Protein AF-A0A6M8AZ15-F1 (afdb_monomer)

Mean predicted aligned error: 17.07 Å

Radius of gyration: 23.19 Å; Cα contacts (8 Å, |Δi|>4): 38; chains: 1; bounding box: 40×63×28 Å

Sequence (91 aa):
MSIDDKARRTIRRLLAIAGDEAASPAERELAMERATVLMARHSITGLTDDPDARSREVATRSFTVAGGTSTASLALAYGIGQPAYPTIERN

pLDDT: mean 71.15, std 19.86, range [36.12, 96.06]

Solvent-accessible surface area (backbone atoms only — not comparable to full-atom values): 6054 Å² total; per-residue (Å²): 133,57,72,63,58,53,50,52,54,52,32,50,54,24,48,50,44,38,68,36,84,89,48,54,71,68,56,20,51,52,21,42,54,53,25,52,54,53,28,62,75,67,70,50,90,68,88,84,78,56,89,77,67,65,68,81,78,78,82,81,80,89,79,87,76,88,84,62,102,71,73,84,53,68,68,55,66,72,68,56,81,73,82,82,88,78,84,86,82,88,131

Nearest PDB structures (foldseek):
  5mdy-assembly1_s  TM=8.877E-01  e=3.661E+00  Escherichia coli K-12

Organism: NCBI:txid2737173

Secondary structure (DSSP, 8-state):
--HHHHHHHHHHHHHHHHT-TTS-HHHHHHHHHHHHHHHHHTT-------TT-S--------------SS---HHHHHH-------PPPP-

Foldseek 3Di:
DDPVVVLLVLLVVLCVLLPDPVHDPVSNVVSVVVSVVSCVVSVPPDSDDPVVPPDPDPPDDDDDDDDDPDDDPVCCVVVDPDDDDDDDDDD

InterPro domains:
  IPR024498 Domain of unknown function DUF2786 [PF10979] (6-45)

Structure (mmCIF, N/CA/C/O backbone):
data_AF-A0A6M8AZ15-F1
#
_entry.id   AF-A0A6M8AZ15-F1
#
loop_
_atom_site.group_PDB
_atom_site.id
_atom_site.type_symbol
_atom_site.label_atom_id
_atom_site.label_alt_id
_atom_site.label_comp_id
_atom_site.label_asym_id
_atom_site.label_entity_id
_atom_site.label_seq_id
_atom_site.pdbx_PDB_ins_code
_atom_site.Cartn_x
_atom_site.Cartn_y
_atom_site.Cartn_z
_atom_site.occupancy
_atom_site.B_iso_or_equiv
_atom_site.auth_seq_id
_atom_site.auth_comp_id
_atom_site.auth_asym_id
_atom_site.auth_atom_id
_atom_site.pdbx_PDB_model_num
ATOM 1 N N . MET A 1 1 ? 24.185 0.263 -3.135 1.00 61.28 1 MET A N 1
ATOM 2 C CA . MET A 1 1 ? 22.756 0.291 -2.750 1.00 61.28 1 MET A CA 1
ATOM 3 C C . MET A 1 1 ? 21.938 0.280 -4.027 1.00 61.28 1 MET A C 1
ATOM 5 O O . MET A 1 1 ? 22.183 1.153 -4.853 1.00 61.28 1 MET A O 1
ATOM 9 N N . SER A 1 2 ? 21.073 -0.718 -4.234 1.00 83.00 2 SER A N 1
ATOM 10 C CA . SER A 1 2 ? 20.331 -0.854 -5.495 1.00 83.00 2 SER A CA 1
ATOM 11 C C . SER A 1 2 ? 19.293 0.265 -5.650 1.00 83.00 2 SER A C 1
ATOM 13 O O . SER A 1 2 ? 18.790 0.805 -4.657 1.00 83.00 2 SER A O 1
ATOM 15 N N . ILE A 1 3 ? 18.970 0.628 -6.895 1.00 82.06 3 ILE A N 1
ATOM 16 C CA . ILE A 1 3 ? 17.875 1.560 -7.213 1.00 82.06 3 ILE A CA 1
ATOM 17 C C . ILE A 1 3 ? 16.557 1.020 -6.643 1.00 82.06 3 ILE A C 1
ATOM 19 O O . ILE A 1 3 ? 15.785 1.782 -6.057 1.00 82.06 3 ILE A O 1
ATOM 23 N N . ASP A 1 4 ? 16.358 -0.296 -6.707 1.00 84.69 4 ASP A N 1
ATOM 24 C CA . ASP A 1 4 ? 15.157 -0.951 -6.193 1.00 84.69 4 ASP A CA 1
ATOM 25 C C . ASP A 1 4 ? 15.092 -0.935 -4.660 1.00 84.69 4 ASP A C 1
ATOM 27 O O . ASP A 1 4 ? 14.015 -0.733 -4.103 1.00 84.69 4 ASP A O 1
ATOM 31 N N . ASP A 1 5 ? 16.230 -1.001 -3.953 1.00 86.19 5 ASP A N 1
ATOM 32 C CA . ASP A 1 5 ? 16.263 -0.835 -2.487 1.00 86.19 5 ASP A CA 1
ATOM 33 C C . ASP A 1 5 ? 15.791 0.564 -2.079 1.00 86.19 5 ASP A C 1
ATOM 35 O O . ASP A 1 5 ? 15.114 0.759 -1.064 1.00 86.19 5 ASP A O 1
ATOM 39 N N . LYS A 1 6 ? 16.176 1.575 -2.868 1.00 88.50 6 LYS A N 1
ATOM 40 C CA . LYS A 1 6 ? 15.747 2.957 -2.649 1.00 88.50 6 LYS A CA 1
ATOM 41 C C . LYS A 1 6 ? 14.256 3.102 -2.926 1.00 88.50 6 LYS A C 1
ATOM 43 O O . LYS A 1 6 ? 13.566 3.668 -2.081 1.00 88.50 6 LYS A O 1
ATOM 48 N N . ALA A 1 7 ? 13.766 2.548 -4.034 1.00 89.56 7 ALA A N 1
ATOM 49 C CA . ALA A 1 7 ? 12.344 2.537 -4.359 1.00 89.56 7 ALA A CA 1
ATOM 50 C C . ALA A 1 7 ? 11.525 1.856 -3.254 1.00 89.56 7 ALA A C 1
ATOM 52 O O . ALA A 1 7 ? 10.560 2.434 -2.758 1.00 89.56 7 ALA A O 1
ATOM 53 N N . ARG A 1 8 ? 11.966 0.689 -2.776 1.00 89.50 8 ARG A N 1
ATOM 54 C CA . ARG A 1 8 ? 11.294 -0.076 -1.722 1.00 89.50 8 ARG A CA 1
ATOM 55 C C . ARG A 1 8 ? 11.212 0.693 -0.398 1.00 89.50 8 ARG A C 1
ATOM 57 O O . ARG A 1 8 ? 10.145 0.747 0.209 1.00 89.50 8 ARG A O 1
ATOM 64 N N . ARG A 1 9 ? 12.289 1.368 0.029 1.00 91.31 9 ARG A N 1
ATOM 65 C CA . ARG A 1 9 ? 12.251 2.257 1.212 1.00 91.31 9 ARG A CA 1
ATOM 66 C C . ARG A 1 9 ? 11.302 3.440 1.032 1.00 91.31 9 ARG A C 1
ATOM 68 O O . ARG A 1 9 ? 10.594 3.798 1.970 1.00 91.31 9 ARG A O 1
ATOM 75 N N . THR A 1 10 ? 11.280 4.048 -0.151 1.00 92.94 10 THR A N 1
ATOM 76 C CA . THR A 1 10 ? 10.368 5.160 -0.444 1.00 92.94 10 THR A CA 1
ATOM 77 C C . THR A 1 10 ? 8.911 4.705 -0.422 1.00 92.94 10 THR A C 1
ATOM 79 O O . THR A 1 10 ? 8.093 5.362 0.215 1.00 92.94 10 THR A O 1
ATOM 82 N N . ILE A 1 11 ? 8.598 3.560 -1.033 1.00 92.38 11 ILE A N 1
ATOM 83 C CA . ILE A 1 11 ? 7.251 2.978 -1.021 1.00 92.38 11 ILE A CA 1
ATOM 84 C C . ILE A 1 11 ? 6.799 2.690 0.416 1.00 92.38 11 ILE A C 1
ATOM 86 O O . ILE A 1 11 ? 5.690 3.059 0.782 1.00 92.38 11 ILE A O 1
ATOM 90 N N . ARG A 1 12 ? 7.668 2.134 1.272 1.00 90.75 12 ARG A N 1
ATOM 91 C CA . ARG A 1 12 ? 7.353 1.939 2.701 1.00 90.75 12 ARG A CA 1
ATOM 92 C C . ARG A 1 12 ? 6.980 3.225 3.409 1.00 90.75 12 ARG A C 1
ATOM 94 O O . ARG A 1 12 ? 6.001 3.258 4.142 1.00 90.75 12 ARG A O 1
ATOM 101 N N . ARG A 1 13 ? 7.766 4.279 3.197 1.00 93.38 13 ARG A N 1
ATOM 102 C CA . ARG A 1 13 ? 7.506 5.574 3.824 1.00 93.38 13 ARG A CA 1
ATOM 103 C C . ARG A 1 13 ? 6.158 6.143 3.381 1.00 93.38 13 ARG A C 1
ATOM 105 O O . ARG A 1 13 ? 5.449 6.699 4.206 1.00 93.38 13 ARG A O 1
ATOM 112 N N . LEU A 1 14 ? 5.805 5.985 2.107 1.00 93.75 14 LEU A N 1
ATOM 113 C CA . LEU A 1 14 ? 4.511 6.421 1.583 1.00 93.75 14 LEU A CA 1
ATOM 114 C C . LEU A 1 14 ? 3.353 5.600 2.163 1.00 93.75 14 LEU A C 1
ATOM 116 O O . LEU A 1 14 ? 2.373 6.178 2.614 1.00 93.75 14 LEU A O 1
ATOM 120 N N . LEU A 1 15 ? 3.488 4.274 2.242 1.00 92.12 15 LEU A N 1
ATOM 121 C CA . LEU A 1 15 ? 2.470 3.420 2.863 1.00 92.12 15 LEU A CA 1
ATOM 122 C C . LEU A 1 15 ? 2.307 3.694 4.366 1.00 92.12 15 LEU A C 1
ATOM 124 O O . LEU A 1 15 ? 1.194 3.622 4.876 1.00 92.12 15 LEU A O 1
ATOM 128 N N . ALA A 1 16 ? 3.384 4.061 5.065 1.00 92.88 16 ALA A N 1
ATOM 129 C CA . ALA A 1 16 ? 3.310 4.486 6.461 1.00 92.88 16 ALA A CA 1
ATOM 130 C C . ALA A 1 16 ? 2.494 5.779 6.621 1.00 92.88 16 ALA A C 1
A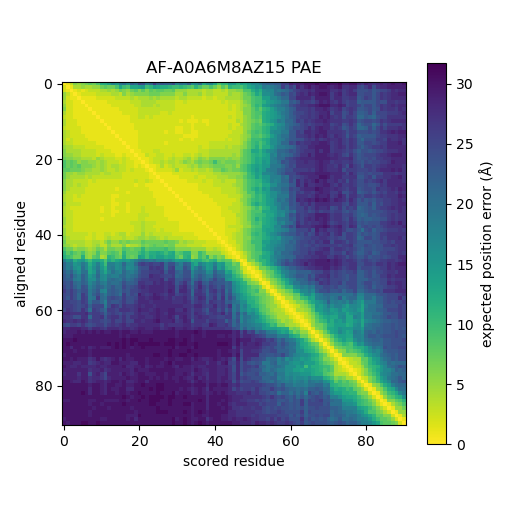TOM 132 O O . ALA A 1 16 ? 1.660 5.852 7.512 1.00 92.88 16 ALA A O 1
ATOM 133 N N . ILE A 1 17 ? 2.678 6.758 5.726 1.00 91.38 17 ILE A N 1
ATOM 134 C CA . ILE A 1 17 ? 1.880 7.998 5.715 1.00 91.38 17 ILE A CA 1
ATOM 135 C C . ILE A 1 17 ? 0.415 7.696 5.381 1.00 91.38 17 ILE A C 1
ATOM 137 O O . ILE A 1 17 ? -0.485 8.239 6.005 1.00 91.38 17 ILE A O 1
ATOM 141 N N . ALA A 1 18 ? 0.157 6.798 4.430 1.00 91.56 18 ALA A N 1
ATOM 142 C CA . ALA A 1 18 ? -1.202 6.389 4.083 1.00 91.56 18 ALA A CA 1
ATOM 143 C C . ALA A 1 18 ? -1.965 5.734 5.252 1.00 91.56 18 ALA A C 1
ATOM 145 O O . ALA A 1 18 ? -3.184 5.898 5.375 1.00 91.56 18 ALA A O 1
ATOM 146 N N . GLY A 1 19 ? -1.251 4.986 6.097 1.00 87.62 19 GLY A N 1
ATOM 147 C CA . GLY A 1 19 ? -1.786 4.340 7.296 1.00 87.62 19 GLY A CA 1
ATOM 148 C C . GLY A 1 19 ? -1.817 5.225 8.544 1.00 87.62 19 GLY A C 1
ATOM 149 O O . GLY A 1 19 ? -2.357 4.790 9.555 1.00 87.62 19 GLY A O 1
ATOM 150 N N . ASP A 1 20 ? -1.254 6.432 8.493 1.00 92.50 20 ASP A N 1
ATOM 151 C CA . ASP A 1 20 ? -1.224 7.353 9.627 1.00 92.50 20 ASP A CA 1
ATOM 152 C C . ASP A 1 20 ? -2.588 8.041 9.796 1.00 92.50 20 ASP A C 1
ATOM 154 O O . ASP A 1 20 ? -3.024 8.804 8.934 1.00 92.50 20 ASP A O 1
ATOM 158 N N . GLU A 1 21 ? -3.277 7.773 10.908 1.00 88.88 21 GLU A N 1
ATOM 159 C CA . GLU A 1 21 ? -4.558 8.413 11.237 1.00 88.88 21 GLU A CA 1
ATOM 160 C C . GLU A 1 21 ? -4.419 9.901 11.583 1.00 88.88 21 GLU A C 1
ATOM 162 O O . GLU A 1 21 ? -5.404 10.633 11.486 1.00 88.88 21 GLU A O 1
ATOM 167 N N . ALA A 1 22 ? -3.221 10.365 11.955 1.00 90.56 22 ALA A N 1
ATOM 168 C CA . ALA A 1 22 ? -2.963 11.776 12.230 1.00 90.56 22 ALA A CA 1
ATOM 169 C C . ALA A 1 22 ? -2.733 12.602 10.951 1.00 90.56 22 ALA A C 1
ATOM 171 O O . ALA A 1 22 ? -2.798 13.832 10.998 1.00 90.56 22 ALA A O 1
ATOM 172 N N . ALA A 1 23 ? -2.468 11.949 9.814 1.00 88.38 23 ALA A N 1
ATOM 173 C CA . ALA A 1 23 ? -2.305 12.611 8.525 1.00 88.38 23 ALA A CA 1
ATOM 174 C C . ALA A 1 23 ? -3.657 13.042 7.938 1.00 88.38 23 ALA A C 1
ATOM 176 O O . ALA A 1 23 ? -4.696 12.411 8.163 1.00 88.38 23 ALA A O 1
ATOM 177 N N . SER A 1 24 ? -3.658 14.111 7.135 1.00 92.38 24 SER A N 1
ATOM 178 C CA . SER A 1 24 ? -4.893 14.549 6.484 1.00 92.38 24 SER A CA 1
ATOM 179 C C . SER A 1 24 ? -5.383 13.507 5.461 1.00 92.38 24 SER A C 1
ATOM 181 O O . SER A 1 24 ? -4.569 12.813 4.843 1.00 92.38 24 SER A O 1
ATOM 183 N N . PRO A 1 25 ? -6.703 13.400 5.212 1.00 91.62 25 PRO A N 1
ATOM 184 C CA . PRO A 1 25 ? -7.238 12.448 4.235 1.00 91.62 25 PRO A CA 1
ATOM 185 C C . PRO A 1 25 ? -6.600 12.587 2.844 1.00 91.62 25 PRO A C 1
ATOM 187 O O . PRO A 1 25 ? -6.226 11.589 2.233 1.00 91.62 25 PRO A O 1
ATOM 190 N N . ALA A 1 26 ? -6.379 13.825 2.390 1.00 91.38 26 ALA A N 1
ATOM 191 C CA . ALA A 1 26 ? -5.748 14.108 1.103 1.00 91.38 26 ALA A CA 1
ATOM 192 C C . ALA A 1 26 ? -4.283 13.639 1.043 1.00 91.38 26 ALA A C 1
ATOM 194 O O . ALA A 1 26 ? -3.830 13.133 0.017 1.00 91.38 26 ALA A O 1
ATOM 195 N N . GLU A 1 27 ? -3.529 13.774 2.137 1.00 92.25 27 GLU A N 1
ATOM 196 C CA . GLU A 1 27 ? -2.151 13.276 2.210 1.00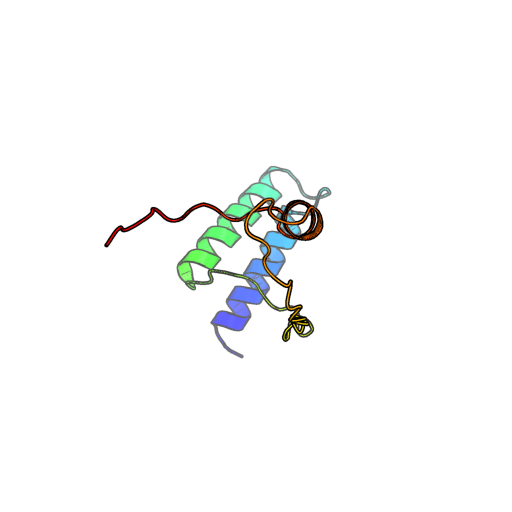 92.25 27 GLU A CA 1
ATOM 197 C C . GLU A 1 27 ? -2.100 11.752 2.184 1.00 92.25 27 GLU A C 1
ATOM 199 O O . GLU A 1 27 ? -1.226 11.185 1.526 1.00 92.25 27 GLU A O 1
ATOM 204 N N . ARG A 1 28 ? -3.048 11.086 2.851 1.00 93.44 28 ARG A N 1
ATOM 205 C CA . ARG A 1 28 ? -3.146 9.623 2.858 1.00 93.44 28 ARG A CA 1
ATOM 206 C C . ARG A 1 28 ? -3.462 9.072 1.469 1.00 93.44 28 ARG A C 1
ATOM 208 O O . ARG A 1 28 ? -2.806 8.129 1.026 1.00 93.44 28 ARG A O 1
ATOM 215 N N . GLU A 1 29 ? -4.411 9.687 0.765 1.00 94.19 29 GLU A N 1
ATOM 216 C CA . GLU A 1 29 ? -4.773 9.329 -0.614 1.00 94.19 29 GLU A CA 1
ATOM 217 C C . GLU A 1 29 ? -3.604 9.543 -1.580 1.00 94.19 29 GLU A C 1
ATOM 219 O O . GLU A 1 29 ? -3.221 8.630 -2.314 1.00 94.19 29 GLU A O 1
ATOM 224 N N . LEU A 1 30 ? -2.966 10.715 -1.520 1.00 95.88 30 LEU A N 1
ATOM 225 C CA . LEU A 1 30 ? -1.814 11.033 -2.361 1.00 95.88 30 LEU A CA 1
ATOM 226 C C . LEU A 1 30 ? -0.623 10.105 -2.080 1.00 95.88 30 LEU A C 1
ATOM 228 O O . LEU A 1 30 ? 0.123 9.738 -2.993 1.00 95.88 30 LEU A O 1
ATOM 232 N N . ALA A 1 31 ? -0.414 9.725 -0.818 1.00 93.31 31 ALA A N 1
ATOM 233 C CA . ALA A 1 31 ? 0.630 8.785 -0.440 1.00 93.31 31 ALA A CA 1
ATOM 234 C C . ALA A 1 31 ? 0.347 7.375 -0.981 1.00 93.31 31 ALA A C 1
ATOM 236 O O . ALA A 1 31 ? 1.270 6.746 -1.507 1.00 93.31 31 ALA A O 1
ATOM 237 N N . MET A 1 32 ? -0.910 6.916 -0.932 1.00 93.62 32 MET A N 1
ATOM 238 C CA . MET A 1 32 ? -1.329 5.663 -1.569 1.00 93.62 32 MET A CA 1
ATOM 239 C C . MET A 1 32 ? -1.083 5.687 -3.075 1.00 93.62 32 MET A C 1
ATOM 241 O O . MET A 1 32 ? -0.394 4.808 -3.586 1.00 93.62 32 MET A O 1
ATOM 245 N N . GLU A 1 33 ? -1.568 6.710 -3.781 1.00 96.06 33 GLU A N 1
ATOM 246 C CA . GLU A 1 33 ? -1.419 6.819 -5.237 1.00 96.06 33 GLU A CA 1
ATOM 247 C C . GLU A 1 33 ? 0.059 6.762 -5.653 1.00 96.06 33 GLU A C 1
ATOM 249 O O . GLU A 1 33 ? 0.462 5.984 -6.524 1.00 96.06 33 GLU A O 1
ATOM 254 N N . ARG A 1 34 ? 0.908 7.534 -4.964 1.00 95.31 34 ARG A N 1
ATOM 255 C CA . ARG A 1 34 ? 2.354 7.558 -5.221 1.00 95.31 34 ARG A CA 1
ATOM 256 C C . ARG A 1 34 ? 3.021 6.220 -4.919 1.00 95.31 34 ARG A C 1
ATOM 258 O O . ARG A 1 34 ? 3.925 5.822 -5.658 1.00 95.31 34 ARG A O 1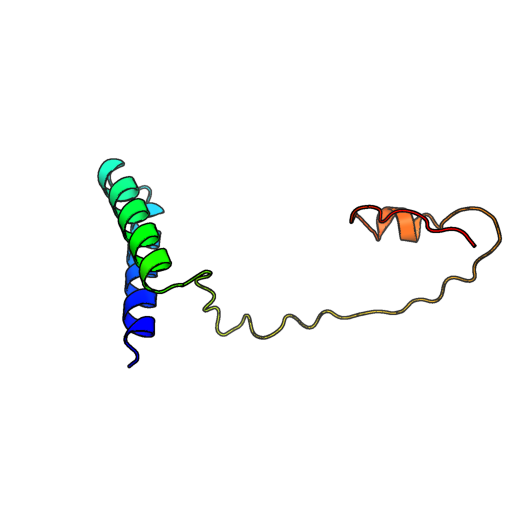
ATOM 265 N N . ALA A 1 35 ? 2.602 5.529 -3.858 1.00 92.81 35 ALA A N 1
ATOM 266 C CA . ALA A 1 35 ? 3.098 4.194 -3.546 1.00 92.81 35 ALA A CA 1
ATOM 267 C C . ALA A 1 35 ? 2.729 3.203 -4.658 1.00 92.81 35 ALA A C 1
ATOM 269 O O . ALA A 1 35 ? 3.611 2.495 -5.145 1.00 92.81 35 ALA A O 1
ATOM 270 N N . THR A 1 36 ? 1.478 3.209 -5.127 1.00 91.75 36 THR A N 1
ATOM 271 C CA . THR A 1 36 ? 0.995 2.331 -6.204 1.00 91.75 36 THR A CA 1
ATOM 272 C C . THR A 1 36 ? 1.763 2.547 -7.506 1.00 91.75 36 THR A C 1
ATOM 274 O O . THR A 1 36 ? 2.242 1.584 -8.108 1.00 91.75 36 THR A O 1
ATOM 277 N N . VAL A 1 37 ? 1.956 3.803 -7.920 1.00 95.31 37 VAL A N 1
ATOM 278 C CA . VAL A 1 37 ? 2.713 4.136 -9.139 1.00 95.31 37 VAL A CA 1
ATOM 279 C C . VAL A 1 37 ? 4.166 3.668 -9.036 1.00 95.31 37 VAL A C 1
ATOM 281 O O . VAL A 1 37 ? 4.707 3.106 -9.991 1.00 95.31 37 VAL A O 1
ATOM 284 N N . LEU A 1 38 ? 4.810 3.858 -7.881 1.00 92.69 38 LEU A N 1
ATOM 285 C CA . LEU A 1 38 ? 6.186 3.404 -7.671 1.00 92.69 38 LEU A CA 1
ATOM 286 C C . LEU A 1 38 ? 6.301 1.876 -7.639 1.00 92.69 38 LEU A C 1
ATOM 288 O O . LEU A 1 38 ? 7.253 1.340 -8.205 1.00 92.69 38 LEU A O 1
ATOM 292 N N . MET A 1 39 ? 5.341 1.173 -7.034 1.00 89.44 39 MET A N 1
ATOM 293 C CA . MET A 1 39 ? 5.295 -0.293 -7.060 1.00 89.44 39 MET A CA 1
ATOM 294 C C . MET A 1 39 ? 5.181 -0.818 -8.492 1.00 89.44 39 MET A C 1
ATOM 296 O O . MET A 1 39 ? 5.977 -1.668 -8.889 1.00 89.44 39 MET A O 1
ATOM 300 N N . ALA A 1 40 ? 4.267 -0.256 -9.289 1.00 92.69 40 ALA A N 1
ATOM 301 C CA . ALA A 1 40 ? 4.089 -0.633 -10.689 1.00 92.69 40 ALA A CA 1
ATOM 302 C C . ALA A 1 40 ? 5.347 -0.348 -11.524 1.00 92.69 40 ALA A C 1
ATOM 304 O O . ALA A 1 40 ? 5.821 -1.215 -12.256 1.00 92.69 40 ALA A O 1
ATOM 305 N N . ARG A 1 41 ? 5.9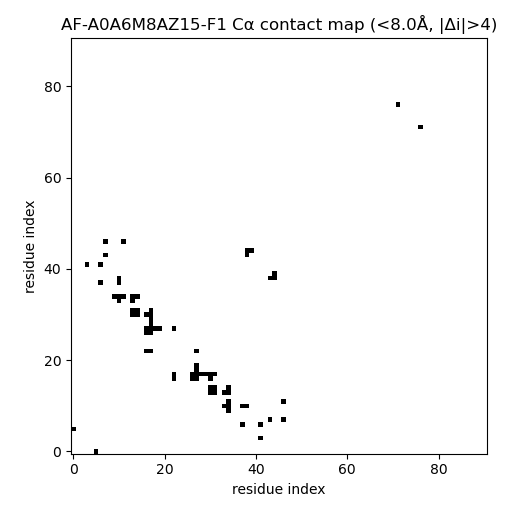45 0.841 -11.368 1.00 92.44 41 ARG A N 1
ATOM 306 C CA . ARG A 1 41 ? 7.140 1.254 -12.120 1.00 92.44 41 ARG A CA 1
ATOM 307 C C . ARG A 1 41 ? 8.344 0.346 -11.875 1.00 92.44 41 ARG A C 1
ATOM 309 O O . ARG A 1 41 ? 9.112 0.100 -12.799 1.00 92.44 41 ARG A O 1
ATOM 316 N N . HIS A 1 42 ? 8.510 -0.128 -10.644 1.00 89.00 42 HIS A N 1
ATOM 317 C CA . HIS A 1 42 ? 9.613 -1.011 -10.263 1.00 89.00 42 HIS A CA 1
ATOM 318 C C . HIS A 1 42 ? 9.237 -2.501 -10.312 1.00 89.00 42 HIS A C 1
ATOM 320 O O . HIS A 1 42 ? 10.023 -3.333 -9.872 1.00 89.00 42 HIS A O 1
ATOM 326 N N . SER A 1 43 ? 8.053 -2.856 -10.837 1.00 89.06 43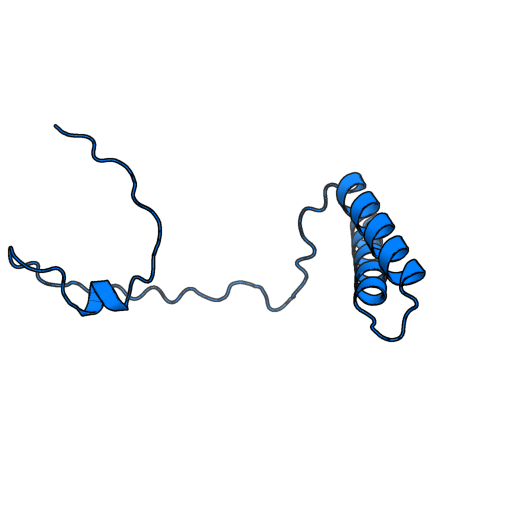 SER A N 1
ATOM 327 C CA . SER A 1 43 ? 7.533 -4.236 -10.845 1.00 89.06 43 SER A CA 1
ATOM 328 C C . SER A 1 43 ? 7.578 -4.915 -9.462 1.00 89.06 43 SER A C 1
ATOM 330 O O . SER A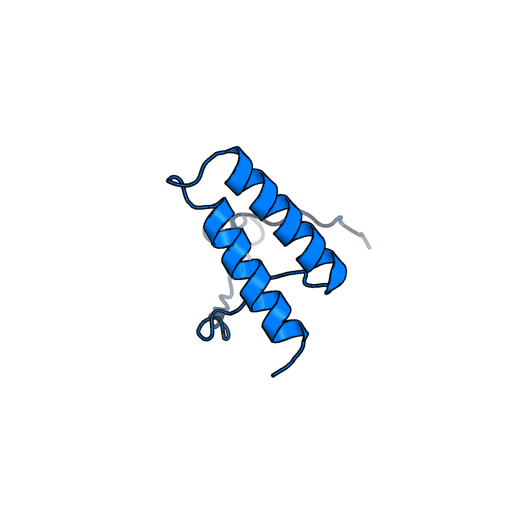 1 43 ? 7.783 -6.122 -9.345 1.00 89.06 43 SER A O 1
ATOM 332 N N . ILE A 1 44 ? 7.395 -4.134 -8.392 1.00 83.19 44 ILE A N 1
ATOM 333 C CA . ILE A 1 44 ? 7.399 -4.617 -7.008 1.00 83.19 44 ILE A CA 1
ATOM 334 C C . ILE A 1 44 ? 5.991 -5.114 -6.682 1.00 83.19 44 ILE A C 1
ATOM 336 O O . ILE A 1 44 ? 5.088 -4.324 -6.418 1.00 83.19 44 ILE A O 1
ATOM 340 N N . THR A 1 45 ? 5.810 -6.432 -6.676 1.00 79.75 45 THR A N 1
ATOM 341 C CA . THR A 1 45 ? 4.525 -7.089 -6.373 1.00 79.75 45 THR A CA 1
ATOM 342 C C . THR A 1 45 ? 4.297 -7.326 -4.879 1.00 79.75 45 THR A C 1
ATOM 344 O O . THR A 1 45 ? 3.186 -7.644 -4.465 1.00 79.75 45 THR A O 1
ATOM 347 N N . GLY A 1 46 ? 5.324 -7.131 -4.050 1.00 76.38 46 GLY A N 1
ATOM 348 C CA . GLY A 1 46 ? 5.235 -7.254 -2.600 1.00 76.38 46 GLY A CA 1
ATOM 349 C C . GLY A 1 46 ? 6.374 -6.526 -1.894 1.00 76.38 46 GLY A C 1
ATOM 350 O O . GLY A 1 46 ? 7.510 -6.500 -2.369 1.00 76.38 46 GLY A O 1
ATOM 351 N N . LEU A 1 47 ? 6.069 -5.940 -0.736 1.00 72.94 47 LEU A N 1
ATOM 352 C CA . LEU A 1 47 ? 7.060 -5.370 0.179 1.00 72.94 47 L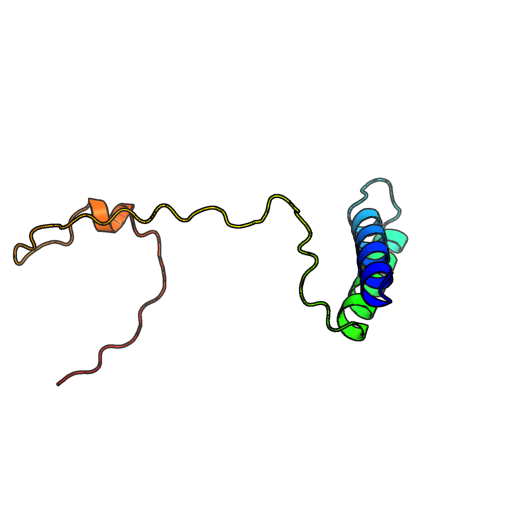EU A CA 1
ATOM 353 C C . LEU A 1 47 ? 7.349 -6.335 1.328 1.00 72.94 47 LEU A C 1
ATOM 355 O O . LEU A 1 47 ? 7.317 -5.945 2.491 1.00 72.94 47 LEU A O 1
ATOM 359 N N . THR A 1 48 ? 7.644 -7.595 1.020 1.00 63.53 48 THR A N 1
ATOM 360 C CA . THR A 1 48 ? 8.182 -8.512 2.027 1.00 63.53 48 THR A CA 1
ATOM 361 C C . THR A 1 48 ? 9.602 -8.069 2.357 1.00 63.53 48 THR A C 1
ATOM 363 O O . THR A 1 48 ? 10.484 -8.177 1.513 1.00 63.53 48 THR A O 1
ATOM 366 N N . ASP A 1 49 ? 9.800 -7.529 3.556 1.00 59.34 49 ASP A N 1
ATOM 367 C CA . ASP A 1 49 ? 11.096 -7.472 4.243 1.00 59.34 49 ASP A CA 1
ATOM 368 C C . ASP A 1 49 ? 10.819 -7.642 5.737 1.00 59.34 49 ASP A C 1
ATOM 370 O O . ASP A 1 49 ? 10.988 -6.716 6.526 1.00 59.34 49 ASP A O 1
ATOM 374 N N . ASP A 1 50 ? 10.332 -8.818 6.112 1.00 49.22 50 ASP A N 1
ATOM 375 C CA . ASP A 1 50 ? 10.619 -9.305 7.450 1.00 49.22 50 ASP A CA 1
ATOM 376 C C . ASP A 1 50 ? 11.896 -10.160 7.328 1.00 49.22 50 ASP A C 1
ATOM 378 O O . ASP A 1 50 ? 11.875 -11.182 6.633 1.00 49.22 50 ASP A O 1
ATOM 382 N N . PRO A 1 51 ? 13.039 -9.732 7.898 1.00 52.47 51 PRO A N 1
ATOM 383 C CA . PRO A 1 51 ? 14.239 -10.563 7.946 1.00 52.47 51 PRO A CA 1
ATOM 384 C C . PRO A 1 51 ? 14.021 -11.862 8.750 1.00 52.47 51 PRO A C 1
ATOM 386 O O . PRO A 1 51 ? 14.762 -12.819 8.516 1.00 52.47 51 PRO A O 1
ATOM 389 N N . ASP A 1 52 ? 12.981 -11.927 9.594 1.00 49.38 52 ASP A N 1
ATOM 390 C CA . ASP A 1 52 ? 12.501 -13.116 10.312 1.00 49.38 52 ASP A CA 1
ATOM 391 C C . ASP A 1 52 ? 11.400 -13.886 9.557 1.00 49.38 52 ASP A C 1
ATOM 393 O O . ASP A 1 52 ? 11.066 -15.011 9.928 1.00 49.38 52 ASP A O 1
ATOM 397 N N . ALA A 1 53 ? 10.902 -13.389 8.415 1.00 49.44 53 ALA A N 1
ATOM 398 C CA . ALA A 1 53 ? 10.008 -14.161 7.537 1.00 49.44 53 ALA A CA 1
ATOM 399 C C . ALA A 1 53 ? 10.762 -15.206 6.703 1.00 49.44 53 ALA A C 1
ATOM 401 O O . ALA A 1 53 ? 10.221 -15.774 5.746 1.00 49.44 53 ALA A O 1
ATOM 402 N N . ARG A 1 54 ? 12.016 -15.498 7.064 1.00 47.41 54 ARG A N 1
ATOM 403 C CA . ARG A 1 54 ? 12.691 -16.721 6.647 1.00 47.41 54 ARG A CA 1
ATOM 404 C C . ARG A 1 54 ? 11.922 -17.905 7.222 1.00 47.41 54 ARG A C 1
ATOM 406 O O . ARG A 1 54 ? 12.129 -18.302 8.360 1.00 47.41 54 ARG A O 1
ATOM 413 N N . SER A 1 55 ? 11.070 -18.482 6.376 1.00 52.03 55 SER A N 1
ATOM 414 C CA . SER A 1 55 ? 10.565 -19.851 6.489 1.00 52.03 55 SER A CA 1
ATOM 415 C C . SER A 1 55 ? 10.017 -20.189 7.873 1.00 52.03 55 SER A C 1
ATOM 417 O O . SER A 1 55 ? 10.683 -20.833 8.680 1.00 52.03 55 SER A O 1
ATOM 419 N N . ARG A 1 56 ? 8.748 -19.843 8.118 1.00 41.91 56 ARG A N 1
ATOM 420 C CA . ARG A 1 56 ? 7.967 -20.591 9.103 1.00 41.91 56 ARG A CA 1
ATOM 421 C C . ARG A 1 56 ? 7.989 -22.051 8.646 1.00 41.91 56 ARG A C 1
ATOM 423 O O . ARG A 1 56 ? 7.332 -22.382 7.661 1.00 41.91 56 ARG A O 1
ATOM 430 N N . GLU A 1 57 ? 8.802 -22.885 9.295 1.00 54.50 57 GLU A N 1
ATOM 431 C CA . GLU A 1 57 ? 8.835 -24.326 9.055 1.00 54.50 57 GLU A CA 1
ATOM 432 C C . GLU A 1 57 ? 7.406 -24.845 9.202 1.00 54.50 57 GLU A C 1
ATOM 434 O O . GLU A 1 57 ? 6.817 -24.843 10.287 1.00 54.50 57 GLU A O 1
ATOM 439 N N . VAL A 1 58 ? 6.811 -25.235 8.077 1.00 58.28 58 VAL A N 1
ATOM 440 C CA . VAL A 1 58 ? 5.521 -25.910 8.073 1.00 58.28 58 VAL A CA 1
ATOM 441 C C . VAL A 1 58 ? 5.792 -27.308 8.607 1.00 58.28 58 VAL A C 1
ATOM 443 O O . VAL A 1 58 ? 6.192 -28.204 7.863 1.00 58.28 58 VAL A O 1
ATOM 446 N N . ALA A 1 59 ? 5.632 -27.477 9.920 1.00 51.38 59 ALA A N 1
ATOM 447 C CA . ALA A 1 59 ? 5.739 -28.764 10.589 1.00 51.38 59 ALA A CA 1
ATOM 448 C C . ALA A 1 59 ? 4.664 -29.707 10.029 1.00 51.38 59 ALA A C 1
ATOM 450 O O . ALA A 1 59 ? 3.524 -29.745 10.491 1.00 51.38 59 ALA A O 1
ATOM 451 N N . THR A 1 60 ? 5.029 -30.450 8.988 1.00 60.94 60 THR A N 1
ATOM 452 C CA . THR A 1 60 ? 4.147 -31.408 8.332 1.00 60.94 60 THR A CA 1
ATOM 453 C C . THR A 1 60 ? 4.150 -32.679 9.169 1.00 60.94 60 THR A C 1
ATOM 455 O O . THR A 1 60 ? 5.152 -33.387 9.234 1.00 60.94 60 THR A O 1
ATOM 458 N N . ARG A 1 61 ? 3.039 -32.957 9.855 1.00 59.28 61 ARG A N 1
ATOM 459 C CA . ARG A 1 61 ? 2.833 -34.217 10.577 1.00 59.28 61 ARG A CA 1
ATOM 460 C C . ARG A 1 61 ? 1.994 -35.143 9.710 1.00 59.28 61 ARG A C 1
ATOM 462 O O . ARG A 1 61 ? 0.829 -34.853 9.450 1.00 59.28 61 ARG A O 1
ATOM 469 N N . SER A 1 62 ? 2.579 -36.252 9.271 1.00 55.97 62 SER A N 1
ATOM 470 C CA . SER A 1 62 ? 1.835 -37.336 8.639 1.00 55.97 62 SER A CA 1
ATOM 471 C C . SER A 1 62 ? 1.165 -38.185 9.720 1.00 55.97 62 SER A C 1
ATOM 473 O O . SER A 1 62 ? 1.798 -38.619 10.680 1.00 55.97 62 SER A O 1
ATOM 475 N N . PHE A 1 63 ? -0.135 -38.419 9.576 1.00 51.00 63 PHE A N 1
ATOM 476 C CA . PHE A 1 63 ? -0.861 -39.413 10.358 1.00 51.00 63 PHE A CA 1
ATOM 477 C C . PHE A 1 63 ? -1.541 -40.371 9.384 1.00 51.00 63 PHE A C 1
ATOM 479 O O . PHE A 1 63 ? -2.127 -39.947 8.390 1.00 51.00 63 PHE A O 1
ATOM 486 N N . THR A 1 64 ? -1.426 -41.670 9.645 1.00 57.16 64 THR A N 1
ATOM 487 C CA . THR A 1 64 ? -2.060 -42.701 8.817 1.00 57.16 64 THR A CA 1
ATOM 488 C C . THR A 1 64 ? -3.364 -43.098 9.492 1.00 57.16 64 THR A C 1
ATOM 490 O O . THR A 1 64 ? -3.340 -43.670 10.580 1.00 57.16 64 THR A O 1
ATOM 493 N N . VAL A 1 65 ? -4.502 -42.776 8.877 1.00 59.91 65 VAL A N 1
ATOM 494 C CA . VAL A 1 65 ? -5.814 -43.261 9.331 1.00 59.91 65 VAL A CA 1
ATOM 495 C C . VAL A 1 65 ? -6.111 -44.558 8.592 1.00 59.91 65 VAL A C 1
ATOM 497 O O . VAL A 1 65 ? -6.144 -44.572 7.363 1.00 59.91 65 VAL A O 1
ATOM 500 N N . ALA A 1 66 ? -6.324 -45.649 9.327 1.00 57.09 66 ALA A N 1
ATOM 501 C CA . ALA A 1 66 ? -6.789 -46.900 8.740 1.00 57.09 66 ALA A CA 1
ATOM 502 C C . ALA A 1 66 ? -8.201 -46.686 8.166 1.00 57.09 66 ALA A C 1
ATOM 504 O O . ALA A 1 66 ? -9.165 -46.502 8.909 1.00 57.09 66 ALA A O 1
ATOM 505 N N . GLY A 1 67 ? -8.308 -46.644 6.837 1.00 50.50 67 GLY A N 1
ATOM 506 C CA . GLY A 1 67 ? -9.568 -46.434 6.132 1.00 50.50 67 GLY A CA 1
ATOM 507 C C . GLY A 1 67 ? -10.465 -47.668 6.200 1.00 50.50 67 GLY A C 1
ATOM 508 O O . GLY A 1 67 ? -10.257 -48.626 5.462 1.00 50.50 67 GLY A O 1
ATOM 509 N N . GLY A 1 68 ? -11.479 -47.636 7.065 1.00 55.16 68 GLY A N 1
ATOM 510 C CA . GLY A 1 68 ? -12.668 -48.479 6.930 1.00 55.16 68 GLY A CA 1
ATOM 511 C C . GLY A 1 68 ? -13.658 -47.852 5.942 1.00 55.16 68 GLY A C 1
ATOM 512 O O . GLY A 1 68 ? -13.738 -46.631 5.831 1.00 55.16 68 GLY A O 1
ATOM 513 N N . THR A 1 69 ? -14.422 -48.671 5.220 1.00 56.97 69 THR A N 1
ATOM 514 C CA . THR A 1 69 ? -15.253 -48.294 4.057 1.00 56.97 69 THR A CA 1
ATOM 515 C C . THR A 1 69 ? -16.484 -47.418 4.336 1.00 56.97 69 THR A C 1
ATOM 517 O O . THR A 1 69 ? -17.376 -47.349 3.495 1.00 56.97 69 THR A O 1
ATOM 520 N N . SER A 1 70 ? -16.586 -46.701 5.455 1.00 53.78 70 SER A N 1
ATOM 521 C CA . SER A 1 70 ? -17.672 -45.732 5.661 1.00 53.78 70 SER A CA 1
ATOM 522 C C . SER A 1 70 ? -17.322 -44.701 6.730 1.00 53.78 70 SER A C 1
ATOM 524 O O . SER A 1 70 ? -17.059 -45.052 7.876 1.00 53.78 70 SER A O 1
ATOM 526 N N . THR A 1 71 ? -17.449 -43.424 6.357 1.00 52.72 71 THR A N 1
ATOM 527 C CA . THR A 1 71 ? -17.292 -42.200 7.170 1.00 52.72 71 THR A CA 1
ATOM 528 C C . THR A 1 71 ? -15.868 -41.639 7.212 1.00 52.72 71 THR A C 1
ATOM 530 O O . THR A 1 71 ? -14.985 -42.162 7.887 1.00 52.72 71 THR A O 1
ATOM 533 N N . ALA A 1 72 ? -15.657 -40.508 6.525 1.00 52.41 72 ALA A N 1
ATOM 534 C CA . ALA A 1 72 ? -14.493 -39.660 6.759 1.00 52.41 72 ALA A CA 1
ATOM 535 C C . ALA A 1 72 ? -14.458 -39.299 8.251 1.00 52.41 72 ALA A C 1
ATOM 537 O O . ALA A 1 72 ? -15.434 -38.777 8.789 1.00 52.41 72 ALA A O 1
ATOM 538 N N . SER A 1 73 ? -13.367 -39.636 8.938 1.00 53.06 73 SER A N 1
ATOM 539 C CA . SER A 1 73 ? -13.252 -39.417 10.377 1.00 53.06 73 SER A CA 1
ATOM 540 C C . SER A 1 73 ? -13.504 -37.944 10.708 1.00 53.06 73 SER A C 1
ATOM 542 O O . SER A 1 73 ? -12.998 -37.063 10.015 1.00 53.06 73 SER A O 1
ATOM 544 N N . LEU A 1 74 ? -14.235 -37.666 11.793 1.00 54.56 74 LEU A N 1
ATOM 545 C CA . LEU A 1 74 ? -14.534 -36.303 12.263 1.00 54.56 74 LEU A CA 1
ATOM 546 C C . LEU A 1 74 ? -13.259 -35.431 12.357 1.00 54.56 74 LEU A C 1
ATOM 548 O O . LEU A 1 74 ? -13.289 -34.235 12.089 1.00 54.56 74 LEU A O 1
ATOM 552 N N . ALA A 1 75 ? -12.114 -36.057 12.652 1.00 53.75 75 ALA A N 1
ATOM 553 C CA . ALA A 1 75 ? -10.790 -35.436 12.663 1.00 53.75 75 ALA A CA 1
ATOM 554 C C . ALA A 1 75 ? -10.359 -34.821 11.311 1.00 53.75 75 ALA A C 1
ATOM 556 O O . ALA A 1 75 ? -9.725 -33.770 11.310 1.00 53.75 75 ALA A O 1
ATOM 557 N N . LEU A 1 76 ? -10.721 -35.420 10.167 1.00 55.81 76 LEU A N 1
ATOM 558 C CA . LEU A 1 76 ? -10.496 -34.830 8.837 1.00 55.81 76 LEU A CA 1
ATOM 559 C C . LEU A 1 76 ? -11.448 -33.656 8.579 1.00 55.81 76 LEU A C 1
ATOM 561 O O . LEU A 1 76 ? -11.026 -32.644 8.028 1.00 55.81 76 LEU A O 1
ATOM 565 N N . ALA A 1 77 ? -12.704 -33.768 9.021 1.00 55.59 77 ALA A N 1
ATOM 566 C CA . ALA A 1 77 ? -13.712 -32.724 8.834 1.00 55.59 77 ALA A CA 1
ATOM 567 C C . ALA A 1 77 ? -13.393 -31.440 9.622 1.00 55.59 77 ALA A C 1
ATOM 569 O O . ALA A 1 77 ? -13.607 -30.345 9.115 1.00 55.59 77 ALA A O 1
ATOM 570 N N . TYR A 1 78 ? -12.845 -31.564 10.837 1.00 57.16 78 TYR A N 1
ATOM 571 C CA . TYR A 1 78 ? -12.420 -30.412 11.643 1.00 57.16 78 TYR A CA 1
ATOM 572 C C . TYR A 1 78 ? -10.973 -29.969 11.372 1.00 57.16 78 TYR A C 1
ATOM 574 O O . TYR A 1 78 ? -10.640 -28.814 11.624 1.00 57.16 78 TYR A O 1
ATOM 582 N N . GLY A 1 79 ? -10.110 -30.860 10.869 1.00 52.56 79 GLY A N 1
ATOM 583 C CA . GLY A 1 79 ? -8.711 -30.550 10.557 1.00 52.56 79 GLY A CA 1
ATOM 584 C C . GLY A 1 79 ? -8.503 -29.862 9.205 1.00 52.56 79 GLY A C 1
ATOM 585 O O . GLY A 1 79 ? -7.556 -29.094 9.055 1.00 52.56 79 GLY A O 1
ATOM 586 N N . ILE A 1 80 ? -9.384 -30.101 8.227 1.00 52.78 80 ILE A N 1
ATOM 587 C CA . ILE A 1 80 ? -9.308 -29.499 6.890 1.00 52.78 80 ILE A CA 1
ATOM 588 C C . ILE A 1 80 ? -10.421 -28.457 6.756 1.00 52.78 80 ILE A C 1
ATOM 590 O O . ILE A 1 80 ? -11.442 -28.661 6.102 1.00 52.78 80 ILE A O 1
ATOM 594 N N . GLY A 1 81 ? -10.209 -27.300 7.379 1.00 47.91 81 GLY A N 1
ATOM 595 C CA . GLY A 1 81 ? -10.926 -26.076 7.035 1.00 47.91 81 GLY A CA 1
ATOM 596 C C . GLY A 1 81 ? -10.497 -25.583 5.651 1.00 47.91 81 GLY A C 1
ATOM 597 O O . GLY A 1 81 ? -9.648 -24.709 5.562 1.00 47.91 81 GLY A O 1
ATOM 598 N N . GLN A 1 82 ? -11.089 -26.194 4.617 1.00 48.94 82 GLN A N 1
ATOM 599 C CA . GLN A 1 82 ? -11.137 -25.847 3.184 1.00 48.94 82 GLN A CA 1
ATOM 600 C C . GLN A 1 82 ? -9.809 -25.609 2.433 1.00 48.94 82 GLN A C 1
ATOM 602 O O . GLN A 1 82 ? -9.071 -24.662 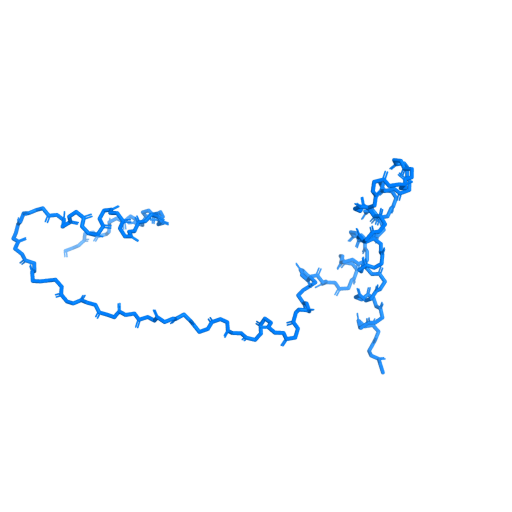2.690 1.00 48.94 82 GLN A O 1
ATOM 607 N N . PRO A 1 83 ? -9.599 -26.374 1.347 1.00 41.94 83 PRO A N 1
ATOM 608 C CA . PRO A 1 83 ? -9.649 -25.731 0.034 1.00 41.94 83 PRO A CA 1
ATOM 609 C C . PRO A 1 83 ? -10.489 -26.499 -1.001 1.00 41.94 83 PRO A C 1
ATOM 611 O O . PRO A 1 83 ? -10.891 -27.643 -0.809 1.00 41.94 83 PRO A O 1
ATOM 614 N N . ALA A 1 84 ? -10.794 -25.775 -2.077 1.00 46.41 84 ALA A N 1
ATOM 615 C CA . ALA A 1 84 ? -11.742 -26.071 -3.143 1.00 46.41 84 ALA A CA 1
ATOM 616 C C . ALA A 1 84 ? -11.564 -27.431 -3.848 1.00 46.41 84 ALA A C 1
ATOM 618 O O . ALA A 1 84 ? -10.454 -27.915 -4.053 1.00 46.41 84 ALA A O 1
ATOM 619 N N . TYR A 1 85 ? -12.698 -27.990 -4.278 1.00 43.22 85 TYR A N 1
ATOM 620 C CA . TY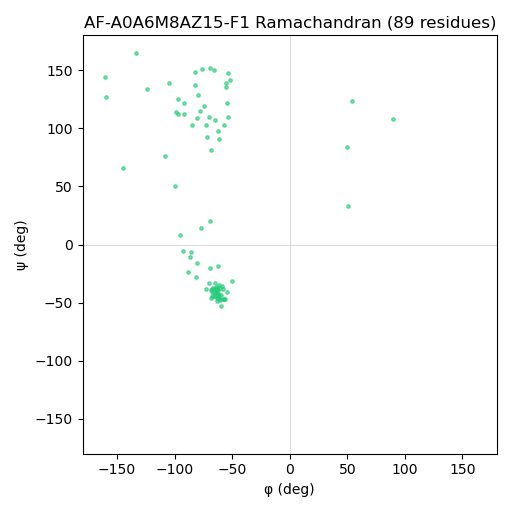R A 1 85 ? -12.816 -29.175 -5.130 1.00 43.22 85 TYR A CA 1
ATOM 621 C C . TYR A 1 85 ? -12.032 -29.042 -6.447 1.00 43.22 85 TYR A C 1
ATOM 623 O O . TYR A 1 85 ? -12.228 -28.055 -7.159 1.00 43.22 85 TYR A O 1
ATOM 631 N N . PRO A 1 86 ? -11.295 -30.085 -6.867 1.00 43.53 86 PRO A N 1
ATOM 632 C CA . PRO A 1 86 ? -11.060 -30.359 -8.272 1.00 43.53 86 PRO A CA 1
ATOM 633 C C . PRO A 1 86 ? -11.911 -31.546 -8.755 1.00 43.53 86 PRO A C 1
ATOM 635 O O . PRO A 1 86 ? -12.109 -32.547 -8.067 1.00 43.53 86 PRO A O 1
ATOM 638 N N . THR A 1 87 ? -12.444 -31.361 -9.956 1.00 46.66 87 THR A N 1
ATOM 639 C CA . THR A 1 87 ? -13.336 -32.224 -10.732 1.00 46.66 87 THR A CA 1
ATOM 640 C C . THR A 1 87 ? -12.821 -33.658 -10.894 1.00 46.66 87 THR A C 1
ATOM 642 O O . THR A 1 87 ? -11.637 -33.895 -11.107 1.00 46.66 87 THR A O 1
ATOM 645 N N . ILE A 1 88 ? -13.755 -34.607 -10.819 1.00 47.53 88 ILE A N 1
ATOM 646 C CA . ILE A 1 88 ? -13.552 -36.051 -10.967 1.00 47.53 88 ILE A CA 1
ATOM 647 C C . ILE A 1 88 ? -13.316 -36.380 -12.448 1.00 47.53 88 ILE A C 1
ATOM 649 O O . ILE A 1 88 ? -14.228 -36.195 -13.254 1.00 47.53 88 ILE A O 1
ATOM 653 N N . GLU A 1 89 ? -12.157 -36.939 -12.801 1.00 39.62 89 GLU A N 1
ATOM 654 C CA . GLU A 1 89 ? -12.016 -37.726 -14.032 1.00 39.62 89 GLU A CA 1
ATOM 655 C C . GLU A 1 89 ? -12.140 -39.218 -13.710 1.00 39.62 89 GLU A C 1
ATOM 657 O O . GLU A 1 89 ? -11.462 -39.757 -12.835 1.00 39.62 89 GLU A O 1
ATOM 662 N N . ARG A 1 90 ? -13.077 -39.861 -14.410 1.00 43.25 90 ARG A N 1
ATOM 663 C CA . ARG A 1 90 ? -13.305 -41.305 -14.410 1.00 43.25 90 ARG A CA 1
ATOM 664 C C . ARG A 1 90 ? -12.333 -41.977 -15.378 1.00 43.25 90 ARG A C 1
ATOM 666 O O . ARG A 1 90 ? -12.259 -41.542 -16.525 1.00 43.25 90 ARG A O 1
ATOM 673 N N . ASN A 1 91 ? -11.757 -43.105 -14.968 1.00 36.12 91 ASN A N 1
ATOM 674 C CA . ASN A 1 91 ? -11.741 -44.328 -15.780 1.00 36.12 91 ASN A CA 1
ATOM 675 C C . ASN A 1 91 ? -11.612 -45.550 -14.867 1.00 36.12 91 ASN A C 1
ATOM 677 O O . ASN A 1 91 ? -10.576 -45.643 -14.174 1.00 36.12 91 ASN A O 1
#